Protein 5Z2S (pdb70)

Secondary structure (DSSP, 8-state):
---HHHHHHHHHHHTT-SS--HHH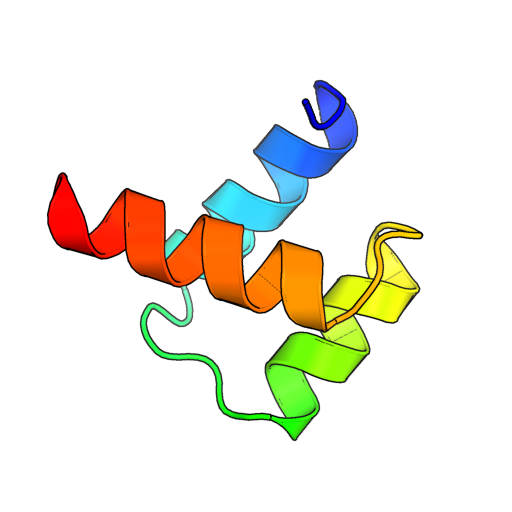HHHHHHHHT--HHHHHHHHHHHHHH-

Sequence (50 aa):
AVTGSQTALLLRAFEKDRFPGIAAREELARETGLPESRIQIWFQNRRARH

Solvent-accessible surface area: 3453 Å² total; per-residue (Å²): 142,29,76,60,88,26,47,35,56,0,48,175,23,6,112,190,68,98,144,8,43,91,76,35,41,74,94,15,10,176,95,17,68,27,84,43,65,69,0,60,79,30,2,83,82,74,73,92,203,122

Foldseek 3Di:
DADPVLVVVLVVVCVVCLDDDQVVLVVSCVVRVHDSVVS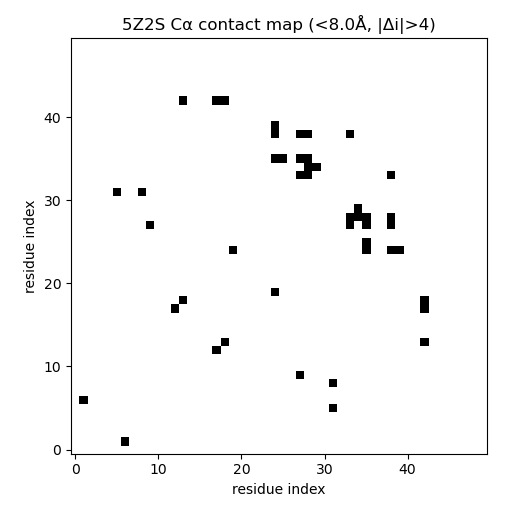VVVSVVVVVVD

B-factor: mean 9.48, std 7.81, range [1.38, 42.9]

Nearest PDB structures (foldseek):
  5z2s-assembly1_A  TM=1.020E+00  e=1.511E-07  Homo sapiens
  1enh-assembly1_A  TM=9.867E-01  e=5.986E-04  Drosophila melanogaster
  1p7i-assembly2_B  TM=9.613E-01  e=6.403E-04  Drosophila melanogaster
  2r5y-assembly1_A  TM=9.634E-01  e=1.644E-03  Drosophila melanogaster
  5zjr-assembly1_A  TM=9.596E-01  e=3.449E-03  Drosophila melanogaster

InterPro 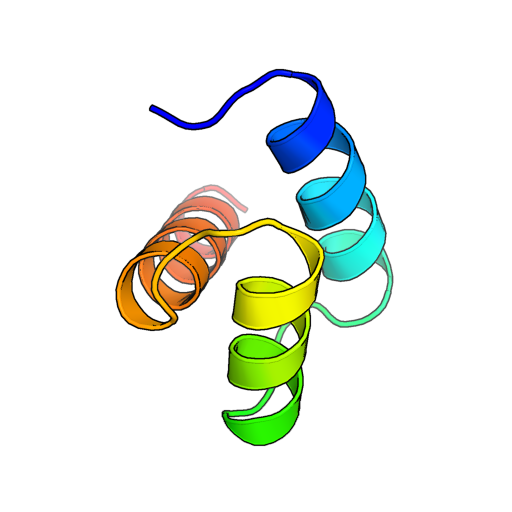domains:
  IPR000047 Helix-turn-helix motif [PR00031] (123-132)
  IPR000047 Helix-turn-helix motif [PR00031] (132-148)
  IPR001356 Homeodomain [PF00046] (20-74)
  IPR001356 Homeodomain [PF00046] (95-149)
  IPR001356 Homeodomain [PS50071] (17-77)
  IPR001356 Homeodomain [PS50071] (92-152)
  IPR001356 Homeodomain [SM00389] (19-81)
  IPR001356 Homeodomain [SM00389] (94-156)
  IPR001356 Homeodomain [cd00086] (25-78)
  IPR001356 Homeodomain [cd00086] (95-149)
  IPR009057 Homedomain-like superfamily [SSF46689] (14-86)
  IPR009057 Homedomain-like superfamily [SSF46689] (87-154)
  IPR051306 Homeobox domain-containing regulator [PTHR46123] (17-380)

GO terms:
  GO:0000978 RNA polymerase II cis-regulatory region sequence-specific DNA binding (F, IDA)
  GO:0001228 DNA-binding transcription activator activity, RNA polymerase II-specific (F, IDA)
  GO:0045944 positive regulation of transcription by RNA polymerase II (P, IDA)
  GO:0031965 nuclear membrane (C, IDA)
  GO:0005634 nucleus (C, IDA)
  GO: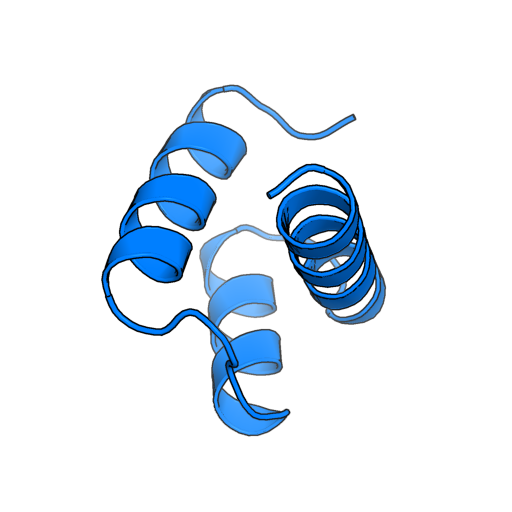0005654 nucleoplasm (C, IDA)
  GO:0000976 transcription cis-regulatory region binding (F, IDA)
  GO:0006915 apoptotic process (P, IDA)
  GO:0070317 negative regulation of G0 to G1 transition (P, IDA)
  GO:1990837 sequence-specific double-stranded DNA binding (F, IDA)
  GO:0005634 nucleus (C, EXP)
  GO:0008285 negative regulation of cell population proliferation (P, IMP)
  GO:0005654 nucleoplasm (C, TAS)
  GO:0005515 protein binding (F, IPI)
  GO:0005730 nucleolus (C, IDA)
  GO:0005737 cytoplasm (C, IDA)

Radius of gyration: 9.58 Å; Cα contacts (8 Å, |Δi|>4): 23; chains: 1; bounding box: 22×23×22 Å

Organism: Homo sapiens (NCBI:txid9606)

CATH classification: 1.10.10.60

Structure (mmCIF, N/CA/C/O backbone):
data_5Z2S
#
_entry.id   5Z2S
#
_cell.length_a   25.150
_cell.length_b   25.390
_cell.length_c   72.570
_cell.angle_alpha   90.00
_cell.angle_beta   90.00
_cell.angle_gamma   90.00
#
_symmetry.space_group_name_H-M   'P 21 21 21'
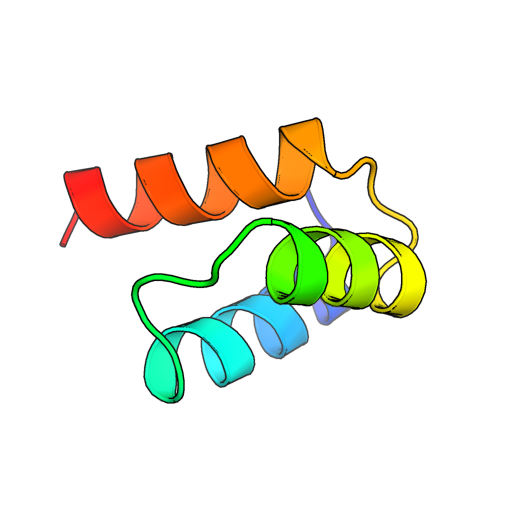#
loop_
_entity.id
_entity.type
_entity.pdbx_description
1 polymer 'Double homeobox protein 4'
2 water water
#
loop_
_atom_site.group_PDB
_atom_site.id
_atom_site.type_symbol
_atom_site.label_atom_id
_atom_site.label_alt_id
_atom_site.label_comp_id
_atom_site.label_asym_id
_atom_site.label_entity_id
_atom_site.label_seq_id
_atom_site.pdbx_PDB_ins_code
_atom_site.Cartn_x
_atom_site.Cartn_y
_atom_site.Cartn_z
_atom_site.occupancy
_atom_site.B_iso_or_equiv
_atom_site.auth_seq_id
_atom_site.auth_comp_id
_atom_site.auth_asym_id
_atom_site.auth_atom_id
_atom_site.pdbx_PDB_model_num
ATOM 1 N N . ALA A 1 5 ? 3.861 15.065 1.225 1.00 8.12 5 ALA A N 1
ATOM 2 C CA . ALA A 1 5 ? 3.157 15.360 -0.017 1.00 6.76 5 ALA A CA 1
ATOM 3 C C . ALA A 1 5 ? 3.658 16.618 -0.685 1.00 4.07 5 ALA A C 1
ATOM 4 O O . ALA A 1 5 ? 4.118 17.559 -0.042 1.00 6.74 5 ALA A O 1
ATOM 10 N N . VAL A 1 6 ? 3.545 16.666 -1.996 1.00 3.76 6 VAL A N 1
ATOM 11 C CA . VAL A 1 6 ? 3.872 17.873 -2.733 1.00 5.68 6 VAL A CA 1
ATOM 12 C C . VAL A 1 6 ? 2.594 18.630 -3.108 1.00 6.46 6 VAL A C 1
ATOM 13 O O . VAL A 1 6 ? 1.478 18.098 -3.077 1.00 7.04 6 VAL A O 1
ATOM 26 N N . THR A 1 7 ? 2.758 19.915 -3.435 1.00 3.79 7 THR A N 1
ATOM 27 C CA . THR A 1 7 ? 1.629 20.789 -3.713 1.00 3.54 7 THR A CA 1
ATOM 28 C C . THR A 1 7 ? 1.056 20.521 -5.094 1.00 4.47 7 THR A C 1
ATOM 29 O O . THR A 1 7 ? 1.661 19.827 -5.940 1.00 3.59 7 THR A O 1
ATOM 40 N N . GLY A 1 8 ? -0.092 21.157 -5.353 1.00 4.11 8 GLY A N 1
ATOM 41 C CA . GLY A 1 8 ? -0.702 21.030 -6.664 1.00 3.45 8 GLY A CA 1
ATOM 42 C C . GLY A 1 8 ? 0.191 21.600 -7.753 1.00 4.91 8 GLY A C 1
ATOM 43 O O . GLY A 1 8 ? 0.360 20.989 -8.813 1.00 4.43 8 GLY A O 1
ATOM 47 N N . SER A 1 9 ? 0.794 22.766 -7.496 1.00 5.94 9 SER A N 1
ATOM 48 C CA . SER A 1 9 ? 1.691 23.357 -8.489 1.00 4.81 9 SER A CA 1
ATOM 49 C C . SER A 1 9 ? 2.897 22.450 -8.718 1.00 3.12 9 SER A C 1
ATOM 50 O O . SER A 1 9 ? 3.386 22.295 -9.855 1.00 2.53 9 SER A O 1
ATOM 58 N N . GLN A 1 10 ? 3.448 21.886 -7.637 1.00 3.00 10 GLN A N 1
ATOM 59 C CA . GLN A 1 10 ? 4.606 21.019 -7.806 1.00 2.66 10 GLN A CA 1
ATOM 60 C C . GLN A 1 10 ? 4.242 19.779 -8.612 1.00 2.74 10 GLN A C 1
ATOM 61 O O . GLN A 1 10 ? 5.011 19.337 -9.471 1.00 2.81 10 GLN A O 1
ATOM 75 N N . THR A 1 11 ? 3.078 19.202 -8.344 1.00 2.33 11 THR A N 1
ATOM 76 C CA . THR A 1 11 ? 2.604 18.046 -9.093 1.00 2.37 11 THR A CA 1
ATOM 77 C C . THR A 1 11 ? 2.492 18.371 -10.577 1.00 4.33 11 THR A C 1
ATOM 78 O O . THR A 1 11 ? 2.986 17.624 -11.437 1.00 5.11 11 THR A O 1
ATOM 89 N N . ALA A 1 12 ? 1.862 19.486 -10.895 1.00 3.52 12 ALA A N 1
ATOM 90 C CA . ALA A 1 12 ? 1.666 19.838 -12.291 1.00 4.34 12 ALA A CA 1
ATOM 91 C C . ALA A 1 12 ? 2.996 20.006 -12.999 1.00 5.52 12 ALA A C 1
ATOM 92 O O . ALA A 1 12 ? 3.172 19.512 -14.117 1.00 4.98 12 ALA A O 1
ATOM 99 N N . LEU A 1 13 ? 3.948 20.699 -12.354 1.00 2.51 13 LEU A N 1
ATOM 100 C CA . LEU A 1 13 ? 5.260 20.902 -12.943 1.00 2.45 13 LEU A CA 1
ATOM 101 C C . LEU A 1 13 ? 6.001 19.583 -13.122 1.00 3.26 13 LEU A C 1
ATOM 102 O O . LEU A 1 13 ? 6.561 19.307 -14.188 1.00 3.72 13 LEU A O 1
ATOM 118 N N . LEU A 1 14 ? 6.034 18.764 -12.080 1.00 2.43 14 LEU A N 1
ATOM 119 C CA . LEU A 1 14 ? 6.717 17.476 -12.145 1.00 2.56 14 LEU A CA 1
ATOM 120 C C . LEU A 1 14 ? 6.106 16.541 -13.179 1.00 2.31 14 LEU A C 1
ATOM 121 O O . LEU A 1 14 ? 6.842 15.829 -13.876 1.00 2.28 14 LEU A O 1
ATOM 137 N N . LEU A 1 15 ? 4.776 16.497 -13.282 1.00 2.59 15 LEU A N 1
ATOM 138 C CA . LEU A 1 15 ? 4.155 15.624 -14.270 1.00 4.26 15 LEU A CA 1
ATOM 139 C C . LEU A 1 15 ? 4.550 16.052 -15.675 1.00 3.22 15 LEU A C 1
ATOM 140 O O . LEU A 1 15 ? 4.858 15.215 -16.536 1.00 4.38 15 LEU A O 1
ATOM 156 N N . ARG A 1 16 ? 4.527 17.358 -15.940 1.00 2.57 16 ARG A N 1
ATOM 157 C CA . ARG A 1 16 ? 4.891 17.821 -17.274 1.00 3.32 16 ARG A CA 1
ATOM 158 C C . ARG A 1 16 ? 6.336 17.478 -17.577 1.00 5.16 16 ARG A C 1
ATOM 159 O O . ARG A 1 16 ? 6.678 17.066 -18.695 1.00 4.12 16 ARG A O 1
ATOM 180 N N . ALA A 1 17 ? 7.195 17.575 -16.584 1.00 3.92 17 ALA A N 1
ATOM 181 C CA . ALA A 1 17 ? 8.578 17.172 -16.774 1.00 2.34 17 ALA A CA 1
ATOM 182 C C . ALA A 1 17 ? 8.681 15.679 -17.050 1.00 3.76 17 ALA A C 1
ATOM 183 O O . ALA A 1 17 ? 9.400 15.249 -17.957 1.00 4.24 17 ALA A O 1
ATOM 190 N N . PHE A 1 18 ? 7.973 14.876 -16.256 1.00 3.10 18 PHE A N 1
ATOM 191 C CA . PHE A 1 18 ? 7.991 13.425 -16.383 1.00 2.28 18 PHE A CA 1
ATOM 192 C C . PHE A 1 18 ? 7.586 13.008 -17.776 1.00 4.98 18 PHE A C 1
ATOM 193 O O . PHE A 1 18 ? 8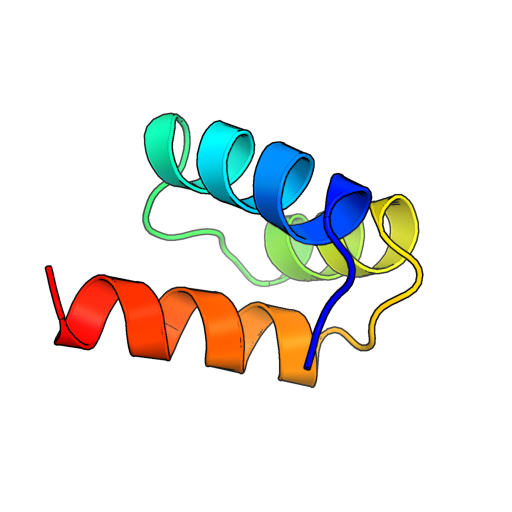.130 12.054 -18.314 1.00 4.32 18 PHE A O 1
ATOM 210 N N . GLU A 1 19 ? 6.616 13.704 -18.368 1.00 3.58 19 GLU A N 1
ATOM 211 C CA . GLU A 1 19 ? 6.115 13.335 -19.679 1.00 5.62 19 GLU A CA 1
ATOM 212 C C . GLU A 1 19 ? 7.008 13.799 -20.815 1.00 5.65 19 GLU A C 1
ATOM 213 O O . GLU A 1 19 ? 6.751 13.434 -21.977 1.00 6.94 19 GLU A O 1
ATOM 225 N N . LYS A 1 20 ? 8.073 14.560 -20.528 1.00 5.18 20 LYS A N 1
ATOM 226 C CA . LYS A 1 20 ? 9.101 14.922 -21.506 1.00 6.16 20 LYS A CA 1
ATOM 227 C C . LYS A 1 20 ? 10.411 14.190 -21.291 1.00 7.16 20 LYS A C 1
ATOM 228 O O . LYS A 1 20 ? 11.079 13.857 -22.266 1.00 9.87 20 LYS A O 1
ATOM 247 N N . ASP A 1 21 ? 10.783 13.910 -20.039 1.00 5.67 21 ASP A N 1
ATOM 248 C CA . ASP A 1 21 ? 12.047 13.263 -19.670 1.00 5.38 21 ASP A CA 1
ATOM 249 C C . ASP A 1 21 ? 11.697 12.308 -18.524 1.00 4.21 21 ASP A C 1
ATOM 250 O O . ASP A 1 21 ? 11.622 12.671 -17.352 1.00 4.77 21 ASP A O 1
ATOM 259 N N . ARG A 1 22 ? 11.442 11.066 -18.887 1.00 4.85 22 ARG A N 1
ATOM 260 C CA . ARG A 1 22 ? 10.938 10.088 -17.946 1.00 5.05 22 ARG A CA 1
ATOM 261 C C . ARG A 1 22 ? 12.024 9.584 -16.982 1.00 4.97 22 ARG A C 1
ATOM 262 O O . ARG A 1 22 ? 11.719 9.057 -15.902 1.00 5.39 22 ARG A O 1
ATOM 283 N N . PHE A 1 23 ? 13.282 9.759 -17.363 1.00 5.37 23 PHE A N 1
ATOM 284 C CA . PHE A 1 23 ? 14.448 9.279 -16.622 1.00 4.21 23 PHE A CA 1
ATOM 285 C C . PHE A 1 23 ? 15.439 10.407 -16.443 1.00 5.41 23 PHE A C 1
ATOM 286 O O . PHE A 1 23 ? 16.551 10.360 -16.982 1.00 8.04 23 PHE A O 1
ATOM 303 N N . PRO A 1 24 ? 15.093 11.432 -15.674 1.00 4.25 24 PRO A N 1
ATOM 304 C CA . PRO A 1 24 ? 16.008 12.560 -15.525 1.00 5.43 24 PRO A CA 1
ATOM 305 C C . PRO A 1 24 ? 17.276 12.138 -14.804 1.00 5.92 24 PRO A C 1
ATOM 306 O O . PRO A 1 24 ? 17.232 11.403 -13.809 1.00 6.91 24 PRO A O 1
ATOM 317 N N . GLY A 1 25 ? 18.407 12.601 -15.321 1.00 5.96 25 GLY A N 1
ATOM 318 C CA . GLY A 1 25 ? 19.667 12.403 -14.661 1.00 7.09 25 GLY A CA 1
ATOM 319 C C . GLY A 1 25 ? 19.800 13.339 -13.477 1.00 6.57 25 GLY A C 1
ATOM 320 O O . GLY A 1 25 ? 18.937 14.167 -13.204 1.00 5.40 25 GLY A O 1
ATOM 324 N N . ILE A 1 26 ? 20.914 13.214 -12.757 1.00 6.56 26 ILE A N 1
ATOM 325 C CA . ILE A 1 26 ? 21.039 13.968 -11.509 1.00 6.25 26 ILE A CA 1
ATOM 326 C C . ILE A 1 26 ? 20.994 15.476 -11.771 1.00 6.42 26 ILE A C 1
ATOM 327 O O . ILE A 1 26 ? 20.412 16.222 -10.986 1.00 6.83 26 ILE A O 1
ATOM 343 N N . ALA A 1 27 ? 21.595 15.958 -12.856 1.00 5.90 27 ALA A N 1
ATOM 344 C CA . ALA A 1 27 ? 21.564 17.402 -13.112 1.00 7.30 27 ALA A CA 1
ATOM 345 C C . ALA A 1 27 ? 20.143 17.873 -13.349 1.00 5.67 27 ALA A C 1
ATOM 346 O O . ALA A 1 27 ? 19.722 18.913 -12.820 1.00 4.51 27 ALA A O 1
ATOM 353 N N . ALA A 1 28 ? 19.370 17.101 -14.120 1.00 5.65 28 ALA A N 1
ATOM 354 C CA . ALA A 1 28 ? 17.986 17.475 -14.356 1.00 2.85 28 ALA A CA 1
ATOM 355 C C . ALA A 1 28 ? 17.177 17.418 -13.067 1.00 3.06 28 ALA A C 1
ATOM 356 O O . ALA A 1 28 ? 16.297 18.257 -12.840 1.00 4.18 28 ALA A O 1
ATOM 363 N N . ARG A 1 29 ? 17.434 16.411 -12.227 1.00 2.82 29 ARG A N 1
ATOM 364 C CA . ARG A 1 29 ? 16.698 16.301 -10.971 1.00 2.78 29 ARG A CA 1
ATOM 365 C C . ARG A 1 29 ? 17.033 17.447 -10.034 1.00 2.78 29 ARG A C 1
ATOM 366 O O . ARG A 1 29 ? 16.144 17.955 -9.353 1.00 3.14 29 ARG A O 1
ATOM 387 N N . GLU A 1 30 ? 18.307 17.856 -9.970 1.00 2.83 30 GLU A N 1
ATOM 388 C CA . GLU A 1 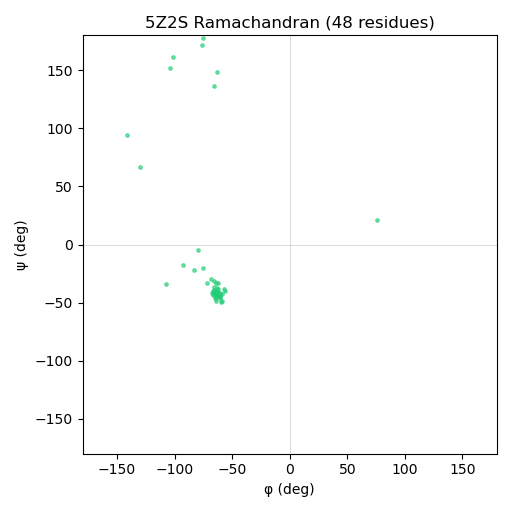30 ? 18.668 18.980 -9.134 1.00 3.07 30 GLU A CA 1
ATOM 389 C C . GLU A 1 30 ? 18.027 20.250 -9.669 1.00 2.89 30 GLU A C 1
ATOM 390 O O . GLU A 1 30 ? 17.621 21.120 -8.891 1.00 3.44 30 GLU A O 1
ATOM 402 N N . GLU A 1 31 ? 17.935 20.386 -10.991 1.00 2.80 31 GLU A N 1
ATOM 403 C CA . GLU A 1 31 ? 17.246 21.548 -11.544 1.00 2.76 31 GLU A CA 1
ATOM 404 C C . GLU A 1 31 ? 15.763 21.538 -11.179 1.00 2.69 31 GLU A C 1
ATOM 405 O O . GLU A 1 31 ? 15.214 22.569 -10.800 1.00 2.66 31 GLU A O 1
ATOM 417 N N . LEU A 1 32 ? 15.091 20.378 -11.277 1.00 2.66 32 LEU A N 1
ATOM 418 C CA . LEU A 1 32 ? 13.689 20.308 -10.883 1.00 2.60 32 LEU A CA 1
ATOM 419 C C . LEU A 1 32 ? 13.516 20.590 -9.397 1.00 2.59 32 LEU A C 1
ATOM 420 O O . LEU A 1 32 ? 12.510 21.202 -8.980 1.00 2.82 32 LEU A O 1
ATOM 436 N N . ALA A 1 33 ? 14.508 20.189 -8.584 1.00 2.64 33 ALA A N 1
ATOM 437 C CA . ALA A 1 33 ? 14.507 20.518 -7.166 1.00 2.64 33 ALA A CA 1
ATOM 438 C C . ALA A 1 33 ? 14.496 22.030 -6.977 1.00 2.94 33 ALA A C 1
ATOM 439 O O . ALA A 1 33 ? 13.669 22.585 -6.248 1.00 3.64 33 ALA A O 1
ATOM 446 N N . ARG A 1 34 ? 15.390 22.729 -7.661 1.00 2.67 34 ARG A N 1
ATOM 447 C CA . ARG A 1 34 ? 15.412 24.180 -7.563 1.00 3.73 34 ARG A CA 1
ATOM 448 C C . ARG A 1 34 ? 14.139 24.821 -8.101 1.00 3.75 34 ARG A C 1
ATOM 449 O O . ARG A 1 34 ? 13.660 25.802 -7.532 1.00 4.95 34 ARG A O 1
ATOM 470 N N . GLU A 1 35 ? 13.597 24.306 -9.213 1.00 3.43 35 GLU A N 1
ATOM 471 C CA . GLU A 1 35 ? 12.383 24.882 -9.788 1.00 3.98 35 GLU A CA 1
ATOM 472 C C . GLU A 1 35 ? 11.226 24.810 -8.808 1.00 4.20 35 GLU A C 1
ATOM 473 O O . GLU A 1 35 ? 10.407 25.737 -8.723 1.00 5.47 35 GLU A O 1
ATOM 485 N N . THR A 1 36 ? 11.105 23.681 -8.115 1.00 2.49 36 THR A N 1
ATOM 486 C CA . THR A 1 36 ? 9.956 23.400 -7.267 1.00 3.13 36 THR A CA 1
ATOM 487 C C . THR A 1 36 ? 10.128 23.816 -5.821 1.00 5.52 36 THR A C 1
ATOM 488 O O . THR A 1 36 ? 9.119 23.882 -5.100 1.00 5.17 36 THR A O 1
ATOM 499 N N . GLY A 1 37 ? 11.362 24.053 -5.371 1.00 5.14 37 GLY A N 1
ATOM 500 C CA . GLY A 1 37 ? 11.614 24.239 -3.954 1.00 3.75 37 GLY A CA 1
ATOM 501 C C . GLY A 1 37 ? 11.592 22.959 -3.150 1.00 5.07 37 GLY A C 1
ATOM 502 O O . GLY A 1 37 ? 11.412 23.008 -1.929 1.00 6.70 37 GLY A O 1
ATOM 506 N N . LEU A 1 38 ? 11.790 21.788 -3.802 1.00 4.17 38 LEU A N 1
ATOM 507 C CA . LEU A 1 38 ? 11.827 20.499 -3.146 1.00 4.38 38 LEU A CA 1
ATOM 508 C C . LEU A 1 38 ? 13.263 20.014 -3.036 1.00 5.09 38 LEU A C 1
ATOM 509 O O . LEU A 1 38 ? 14.115 20.374 -3.855 1.00 5.38 38 LEU A O 1
ATOM 525 N N . PRO A 1 39 ? 13.597 19.204 -2.049 1.00 3.35 39 PRO A N 1
ATOM 526 C CA . PRO A 1 39 ? 14.904 18.559 -2.064 1.00 3.16 39 PRO A CA 1
ATOM 527 C C . PRO A 1 39 ? 15.038 17.628 -3.257 1.00 2.72 39 PRO A C 1
ATOM 528 O O . PRO A 1 39 ? 14.068 17.004 -3.687 1.00 3.49 39 PRO A O 1
ATOM 539 N N . GLU A 1 40 ? 16.270 17.501 -3.749 1.00 4.44 40 GLU A N 1
ATOM 540 C CA . GLU A 1 40 ? 16.540 16.575 -4.842 1.00 4.59 40 GLU A CA 1
ATOM 541 C C . GLU A 1 40 ? 16.106 15.157 -4.497 1.00 4.47 40 GLU A C 1
ATOM 542 O O . GLU A 1 40 ? 15.566 14.450 -5.360 1.00 3.99 40 GLU A O 1
ATOM 554 N N . SER A 1 41 ? 16.332 14.711 -3.254 1.00 5.41 41 SER A N 1
ATOM 555 C CA . SER A 1 41 ? 15.945 13.348 -2.916 1.00 5.49 41 SER A CA 1
ATOM 556 C C . SER A 1 41 ? 14.444 13.158 -3.057 1.00 5.33 41 SER A C 1
ATOM 557 O O . SER A 1 41 ? 13.988 12.046 -3.369 1.00 4.49 41 SER A O 1
ATOM 565 N N . ARG A 1 42 ? 13.665 14.215 -2.783 1.00 3.92 42 ARG A N 1
ATOM 566 C CA . ARG A 1 42 ? 12.219 14.133 -2.913 1.00 3.91 42 ARG A CA 1
ATOM 567 C C . ARG A 1 42 ? 11.811 14.076 -4.372 1.00 3.28 42 ARG A C 1
ATOM 568 O O . ARG A 1 42 ? 10.835 13.393 -4.707 1.00 3.92 42 ARG A O 1
ATOM 589 N N . ILE A 1 43 ? 12.567 14.743 -5.252 1.00 3.14 43 ILE A N 1
ATOM 590 C CA . ILE A 1 43 ? 12.337 14.652 -6.695 1.00 3.05 43 ILE A CA 1
ATOM 591 C C . ILE A 1 43 ? 12.594 13.230 -7.161 1.00 3.03 43 ILE A C 1
ATOM 592 O O . ILE A 1 43 ? 11.820 12.653 -7.932 1.00 3.80 43 ILE A O 1
ATOM 608 N N . GLN A 1 44 ? 13.707 12.662 -6.712 1.00 3.01 44 GLN A N 1
ATOM 609 C CA . GLN A 1 44 ? 14.039 11.297 -7.091 1.00 4.76 44 GLN A CA 1
ATOM 610 C C . GLN A 1 44 ? 12.960 10.321 -6.632 1.00 4.95 44 GLN A C 1
ATOM 611 O O . GLN A 1 44 ? 12.532 9.461 -7.403 1.00 5.71 44 GLN A O 1
ATOM 625 N N . ILE A 1 45 ? 12.512 10.438 -5.381 1.00 4.35 45 ILE A N 1
ATOM 626 C CA . ILE A 1 45 ? 11.453 9.568 -4.889 1.00 4.60 45 ILE A CA 1
ATOM 627 C C . ILE A 1 45 ? 10.195 9.713 -5.745 1.00 3.40 45 ILE A C 1
ATOM 628 O O . ILE A 1 45 ? 9.522 8.727 -6.055 1.00 4.71 45 ILE A O 1
ATOM 644 N N . TRP A 1 46 ? 9.835 10.952 -6.100 1.00 3.36 46 TRP A N 1
ATOM 645 C CA . TRP A 1 46 ? 8.627 11.178 -6.893 1.00 3.38 46 TRP A CA 1
ATOM 646 C C . TRP A 1 46 ? 8.715 10.477 -8.245 1.00 3.38 46 TRP A C 1
ATOM 647 O O . TRP A 1 46 ? 7.752 9.833 -8.689 1.00 3.56 46 TRP A O 1
ATOM 668 N N . PHE A 1 47 ? 9.857 10.597 -8.925 1.00 3.15 47 PHE A N 1
ATOM 669 C CA . PHE A 1 47 ? 10.049 9.923 -10.203 1.00 3.12 47 PHE A CA 1
ATOM 670 C C . PHE A 1 47 ? 10.094 8.407 -10.048 1.00 4.02 47 PHE A C 1
ATOM 671 O O . PHE A 1 47 ? 9.472 7.691 -10.835 1.00 5.20 47 PHE A O 1
ATOM 688 N N . GLN A 1 48 ? 10.805 7.911 -9.046 1.00 3.31 48 GLN A N 1
ATOM 689 C CA . GLN A 1 48 ? 10.863 6.472 -8.813 1.00 5.28 48 GLN A CA 1
ATOM 690 C C . GLN A 1 48 ? 9.480 5.925 -8.541 1.00 4.93 48 GLN A C 1
ATOM 691 O O . GLN A 1 48 ? 9.087 4.886 -9.087 1.00 4.52 48 GLN A O 1
ATOM 705 N N . ASN A 1 49 ? 8.706 6.633 -7.728 1.00 4.58 49 ASN A N 1
ATOM 706 C CA . ASN A 1 49 ? 7.382 6.148 -7.396 1.00 5.04 49 ASN A CA 1
ATOM 707 C C . ASN A 1 49 ? 6.477 6.169 -8.606 1.00 5.18 49 ASN A C 1
ATOM 708 O O . ASN A 1 49 ? 5.686 5.244 -8.809 1.00 5.89 49 ASN A O 1
ATOM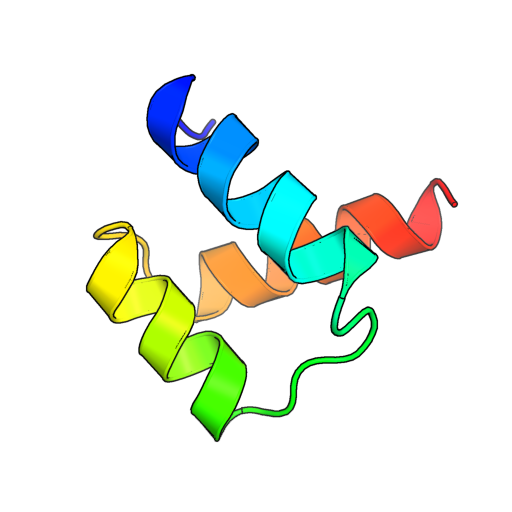 719 N N . ARG A 1 50 ? 6.550 7.230 -9.415 1.00 4.86 50 ARG A N 1
ATOM 720 C CA . ARG A 1 50 ? 5.664 7.283 -10.558 1.00 4.11 50 ARG A CA 1
ATOM 721 C C . ARG A 1 50 ? 6.016 6.191 -11.560 1.00 4.59 50 ARG A C 1
ATOM 722 O O . ARG A 1 50 ? 5.126 5.534 -12.103 1.00 5.42 50 ARG A O 1
ATOM 743 N N . ARG A 1 51 ? 7.305 5.964 -11.810 1.00 4.02 51 ARG A N 1
ATOM 744 C CA . ARG A 1 51 ? 7.707 4.882 -12.713 1.00 3.77 51 ARG A CA 1
ATOM 745 C C . ARG A 1 51 ? 7.372 3.505 -12.164 1.00 5.62 51 ARG A C 1
ATOM 746 O O . ARG A 1 51 ? 7.124 2.573 -12.940 1.00 8.02 51 ARG A O 1
ATOM 767 N N . ALA A 1 52 ? 7.386 3.322 -10.852 1.00 3.43 52 ALA A N 1
ATOM 768 C CA . ALA A 1 52 ? 7.014 2.018 -10.323 1.00 5.32 52 ALA A CA 1
ATOM 769 C C . ALA A 1 52 ? 5.536 1.751 -10.539 1.00 6.87 52 ALA A C 1
ATOM 770 O O . ALA A 1 52 ? 5.131 0.600 -10.716 1.00 6.31 52 ALA A O 1
ATOM 777 N N . ARG A 1 53 ? 4.723 2.807 -10.568 1.00 6.53 53 ARG A N 1
ATOM 778 C CA . ARG A 1 53 ? 3.301 2.679 -10.861 1.00 7.42 53 ARG A CA 1
ATOM 779 C C . ARG A 1 53 ? 3.044 2.631 -12.353 1.00 7.48 53 ARG A C 1
ATOM 780 O O . ARG A 1 53 ? 2.008 2.104 -12.789 1.00 8.76 53 ARG A O 1
ATOM 801 N N . HIS A 1 54 ? 3.970 3.142 -13.151 1.00 6.87 54 HIS A N 1
ATOM 802 C CA . HIS A 1 54 ? 3.796 3.174 -14.593 1.00 7.05 54 HIS A CA 1
ATOM 803 C C . HIS A 1 54 ? 5.076 2.739 -15.250 1.00 5.45 54 HIS A C 1
ATOM 804 O O . HIS A 1 54 ? 5.709 3.572 -15.921 1.00 6.37 54 HIS A O 1
#